Protein AF-A0A847N2A4-F1 (afdb_monomer)

Radius of gyration: 19.25 Å; Cα contacts (8 Å, |Δi|>4): 139; chains: 1; bounding box: 42×45×48 Å

Foldseek 3Di:
DPQPFFDQDPVRDTDFAEAEDEDWAPPLVVVLVVLLCCLVPPLRRYAYEYHQDDDDVVNPPVGDGDDPVSVVVVVVSCVVSVNPGYHYDDDDDCPPQQFDPVDQGRGPPVPDDRDPVVVVVVVVVVD

Structure (mmCIF, N/CA/C/O backbone):
data_AF-A0A847N2A4-F1
#
_entry.id   AF-A0A847N2A4-F1
#
loop_
_atom_site.group_PDB
_atom_site.id
_atom_site.type_symbol
_atom_site.label_atom_id
_atom_site.label_alt_id
_atom_site.label_comp_id
_atom_site.label_asym_id
_atom_site.label_entity_id
_atom_site.label_seq_id
_atom_site.pdbx_PDB_ins_code
_atom_site.Cartn_x
_atom_site.Cartn_y
_atom_site.Cartn_z
_atom_site.occupancy
_atom_site.B_iso_or_equiv
_atom_site.auth_seq_id
_atom_site.auth_comp_id
_atom_site.auth_asym_id
_atom_site.auth_atom_id
_atom_site.pdbx_PDB_model_num
ATOM 1 N N . THR A 1 1 ? -26.414 -6.907 13.375 1.00 44.16 1 THR A N 1
ATOM 2 C CA . THR A 1 1 ? -25.586 -7.410 12.257 1.00 44.16 1 THR A CA 1
ATOM 3 C C . THR A 1 1 ? -24.219 -7.737 12.813 1.00 44.16 1 THR A C 1
ATOM 5 O O . THR A 1 1 ? -23.624 -6.867 13.433 1.00 44.16 1 THR A O 1
ATOM 8 N N . ARG A 1 2 ? -23.765 -8.992 12.742 1.00 45.84 2 ARG A N 1
ATOM 9 C CA . ARG A 1 2 ? -22.476 -9.410 13.317 1.00 45.84 2 ARG A CA 1
ATOM 10 C C . ARG A 1 2 ? -21.368 -8.728 12.497 1.00 45.84 2 ARG A C 1
ATOM 12 O O . ARG A 1 2 ? -21.203 -9.101 11.341 1.00 45.84 2 ARG A O 1
ATOM 19 N N . LYS A 1 3 ? -20.688 -7.701 13.038 1.00 52.16 3 LYS A N 1
ATOM 20 C CA . LYS A 1 3 ? -19.450 -7.158 12.443 1.00 52.16 3 LYS A CA 1
ATOM 21 C C . LYS A 1 3 ? -18.520 -8.364 12.280 1.00 52.16 3 LYS A C 1
ATOM 23 O O . LYS A 1 3 ? -18.141 -8.973 13.278 1.00 52.16 3 LYS A O 1
ATOM 28 N N . LEU A 1 4 ? -18.250 -8.785 11.047 1.00 57.75 4 LEU A N 1
ATOM 29 C CA . LEU A 1 4 ? -17.168 -9.726 10.788 1.00 57.75 4 LEU A CA 1
ATOM 30 C C . LEU A 1 4 ? -15.892 -8.921 11.026 1.00 57.75 4 LEU A C 1
ATOM 32 O O . LEU A 1 4 ? -15.481 -8.165 10.154 1.00 57.75 4 LEU A O 1
ATOM 36 N N . SER A 1 5 ? -15.347 -8.986 12.240 1.00 74.50 5 SER A N 1
ATOM 37 C CA . SER A 1 5 ? -14.051 -8.386 12.534 1.00 74.50 5 SER A CA 1
ATOM 38 C C . SER A 1 5 ? -13.007 -9.136 11.720 1.00 74.50 5 SER A C 1
ATOM 40 O O . SER A 1 5 ? -12.852 -10.352 11.881 1.00 74.50 5 SER A O 1
ATOM 42 N N . THR A 1 6 ? -12.324 -8.434 10.818 1.00 88.38 6 THR A N 1
ATOM 43 C CA . THR A 1 6 ? -11.106 -8.983 10.226 1.00 88.38 6 THR A CA 1
ATOM 44 C C . THR A 1 6 ? -10.110 -9.215 11.351 1.00 88.38 6 THR A C 1
ATOM 46 O O . THR A 1 6 ? -9.960 -8.366 12.224 1.00 88.38 6 THR A O 1
ATOM 49 N N . GLN A 1 7 ? -9.490 -10.389 11.371 1.00 90.50 7 GLN A N 1
ATOM 50 C CA . GLN A 1 7 ? -8.593 -10.791 12.448 1.00 90.50 7 GLN A CA 1
ATOM 51 C C . GLN A 1 7 ? -7.479 -11.688 11.919 1.00 90.50 7 GLN A C 1
ATOM 53 O O . GLN A 1 7 ? -7.672 -12.434 10.952 1.00 90.50 7 GLN A O 1
ATOM 58 N N . ILE A 1 8 ? -6.339 -11.655 12.598 1.00 90.62 8 ILE A N 1
ATOM 59 C CA . ILE A 1 8 ? -5.232 -12.585 12.395 1.00 90.62 8 ILE A CA 1
ATOM 60 C C . ILE A 1 8 ? -5.311 -13.649 13.493 1.00 90.62 8 ILE A C 1
ATOM 62 O O . ILE A 1 8 ? -5.411 -13.328 14.676 1.00 90.62 8 ILE A O 1
ATOM 66 N N . ASP A 1 9 ? -5.344 -14.928 13.112 1.00 91.38 9 ASP A N 1
ATOM 67 C CA . ASP A 1 9 ? -5.345 -16.018 14.090 1.00 91.38 9 ASP A CA 1
ATOM 68 C C . ASP A 1 9 ? -3.951 -16.250 14.703 1.00 91.38 9 ASP A C 1
ATOM 70 O O . ASP A 1 9 ? -2.944 -15.730 14.230 1.00 91.38 9 ASP A O 1
ATOM 74 N N . ALA A 1 10 ? -3.871 -17.066 15.759 1.00 92.62 10 ALA A N 1
ATOM 75 C CA . ALA A 1 10 ? -2.611 -17.372 16.447 1.00 92.62 10 ALA A CA 1
ATOM 76 C C . ALA A 1 10 ? -1.541 -18.038 15.552 1.00 92.62 10 ALA A C 1
ATOM 78 O O . ALA A 1 10 ? -0.394 -18.172 15.967 1.00 92.62 10 ALA A O 1
ATOM 79 N N . LEU A 1 11 ? -1.908 -18.478 14.343 1.00 94.44 11 LEU A N 1
ATOM 80 C CA . LEU A 1 11 ? -1.001 -19.049 13.347 1.00 94.44 11 LEU A CA 1
ATOM 81 C C . LEU A 1 11 ? -0.613 -18.026 12.265 1.00 94.44 11 LEU A C 1
ATOM 83 O O . LEU A 1 11 ? -0.023 -18.412 11.257 1.00 94.44 11 LEU A O 1
ATOM 87 N N . GLY A 1 12 ? -0.960 -16.748 12.446 1.00 89.56 12 GLY A N 1
ATOM 88 C CA . GLY A 1 12 ? -0.643 -15.662 11.521 1.00 89.56 12 GLY A CA 1
ATOM 89 C C . GLY A 1 12 ? -1.560 -15.587 10.299 1.00 89.56 12 GLY A C 1
ATOM 90 O O . GLY A 1 12 ? -1.217 -14.931 9.319 1.00 89.56 12 GLY A O 1
ATOM 91 N N . ARG A 1 13 ? -2.716 -16.263 10.299 1.00 93.00 13 ARG A N 1
ATOM 92 C CA . ARG A 1 13 ? -3.601 -16.298 9.125 1.00 93.00 13 ARG A CA 1
ATOM 93 C C . ARG A 1 13 ? -4.668 -15.226 9.236 1.00 93.00 13 ARG A C 1
ATOM 95 O O . ARG A 1 13 ? -5.449 -15.213 10.187 1.00 93.00 13 ARG A O 1
ATOM 102 N N . LEU A 1 14 ? -4.753 -14.384 8.214 1.00 91.38 14 LEU A N 1
ATOM 103 C CA . LEU A 1 14 ? -5.806 -13.385 8.107 1.00 91.38 14 LEU A CA 1
ATOM 104 C C . LEU A 1 14 ? -7.138 -14.044 7.717 1.00 91.38 14 LEU A C 1
ATOM 106 O O . LEU A 1 14 ? -7.223 -14.791 6.740 1.00 91.38 14 LEU A O 1
ATOM 110 N N . ARG A 1 15 ? -8.196 -13.743 8.473 1.00 92.75 15 ARG A N 1
ATOM 111 C CA . ARG A 1 15 ? -9.588 -14.089 8.158 1.00 92.75 15 ARG A CA 1
ATOM 112 C C . ARG A 1 15 ? -10.417 -12.812 8.116 1.00 92.75 15 ARG A C 1
ATOM 114 O O . ARG A 1 15 ? -10.560 -12.149 9.137 1.00 92.75 15 ARG A O 1
ATOM 121 N N . GLY A 1 16 ? -10.984 -12.498 6.955 1.00 92.50 16 GLY A N 1
ATOM 122 C CA . GLY A 1 16 ? -11.782 -11.290 6.745 1.00 92.50 16 GLY A CA 1
ATOM 123 C C . GLY A 1 16 ? -11.372 -10.567 5.468 1.00 92.50 16 GLY A C 1
ATOM 124 O O . GLY A 1 16 ? -11.192 -11.205 4.432 1.00 92.50 16 GLY A O 1
ATOM 125 N N . MET A 1 17 ? -11.245 -9.245 5.551 1.00 94.19 17 MET A N 1
ATOM 126 C CA . MET A 1 17 ? -10.959 -8.356 4.432 1.00 94.19 17 MET A CA 1
ATOM 127 C C . MET A 1 17 ? -9.573 -7.721 4.565 1.00 94.19 17 MET A C 1
ATOM 129 O O . MET A 1 17 ? -9.264 -7.082 5.567 1.00 94.19 17 MET A O 1
ATOM 133 N N . LEU A 1 18 ? -8.770 -7.848 3.510 1.00 95.81 18 LEU A N 1
ATOM 134 C CA . LEU A 1 18 ? -7.518 -7.120 3.337 1.00 95.81 18 LEU A CA 1
ATOM 135 C C . LEU A 1 18 ? -7.670 -6.164 2.153 1.00 95.81 18 LEU A C 1
ATOM 137 O O . LEU A 1 18 ? -7.872 -6.613 1.023 1.00 95.81 18 LEU A O 1
ATOM 141 N N . VAL A 1 19 ? -7.561 -4.861 2.400 1.00 97.31 19 VAL A N 1
ATOM 142 C CA . VAL A 1 19 ? -7.530 -3.845 1.343 1.00 97.31 19 VAL A CA 1
ATOM 143 C C . VAL A 1 19 ? -6.081 -3.613 0.957 1.00 97.31 19 VAL A C 1
ATOM 145 O O . VAL A 1 19 ? -5.288 -3.142 1.764 1.00 97.31 19 VAL A O 1
ATOM 148 N N . ARG A 1 20 ? -5.727 -3.956 -0.280 1.00 97.88 20 ARG A N 1
ATOM 149 C CA . ARG A 1 20 ? -4.384 -3.732 -0.820 1.00 97.88 20 ARG A CA 1
ATOM 150 C C . ARG A 1 20 ? -4.391 -2.458 -1.652 1.00 97.88 20 ARG A C 1
ATOM 152 O O . ARG A 1 20 ? -5.095 -2.404 -2.658 1.00 97.88 20 ARG A O 1
ATOM 159 N N . HIS A 1 21 ? -3.607 -1.467 -1.247 1.00 97.88 21 HIS A N 1
ATOM 160 C CA . HIS A 1 21 ? -3.464 -0.201 -1.960 1.00 97.88 21 HIS A CA 1
ATOM 161 C C . HIS A 1 21 ? -2.043 -0.083 -2.500 1.00 97.88 21 HIS A C 1
ATOM 163 O O . HIS A 1 21 ? -1.093 -0.041 -1.722 1.00 97.88 21 HIS A O 1
ATOM 169 N N . LEU A 1 22 ? -1.901 -0.073 -3.826 1.00 97.12 22 LEU A N 1
ATOM 170 C CA . LEU A 1 22 ? -0.626 0.204 -4.483 1.00 97.12 22 LEU A CA 1
ATOM 171 C C . LEU A 1 22 ? -0.510 1.705 -4.704 1.00 97.12 22 LEU A C 1
ATOM 173 O O . LEU A 1 22 ? -1.344 2.286 -5.400 1.00 97.12 22 LEU A O 1
ATOM 177 N N . VAL A 1 23 ? 0.535 2.314 -4.155 1.00 96.88 23 VAL A N 1
ATOM 178 C CA . VAL A 1 23 ? 0.865 3.704 -4.451 1.00 96.88 23 VAL A CA 1
ATOM 179 C C . VAL A 1 23 ? 1.350 3.772 -5.889 1.00 96.88 23 VAL A C 1
ATOM 181 O O . VAL A 1 23 ? 2.397 3.230 -6.239 1.00 96.88 23 VAL A O 1
ATOM 184 N N . PHE A 1 24 ? 0.552 4.405 -6.743 1.00 95.50 24 PHE A N 1
ATOM 185 C CA . PHE A 1 24 ? 0.928 4.603 -8.131 1.00 95.50 24 PHE A CA 1
ATOM 186 C C . PHE A 1 24 ? 1.810 5.860 -8.249 1.00 95.50 24 PHE A C 1
ATOM 188 O O . PHE A 1 24 ? 1.454 6.902 -7.678 1.00 95.50 24 PHE A O 1
ATOM 195 N N . PRO A 1 25 ? 2.945 5.800 -8.969 1.00 92.81 25 PRO A N 1
ATOM 196 C CA . PRO A 1 25 ? 3.863 6.927 -9.099 1.00 92.81 25 PRO A CA 1
ATOM 197 C C . PRO A 1 25 ? 3.179 8.229 -9.499 1.00 92.81 25 PRO A C 1
ATOM 199 O O . PRO A 1 25 ? 2.256 8.226 -10.312 1.00 92.81 25 PRO A O 1
ATOM 202 N N . GLN A 1 26 ? 3.653 9.347 -8.940 1.00 93.56 26 GLN A N 1
ATOM 203 C CA . GLN A 1 26 ? 3.169 10.701 -9.251 1.00 93.56 26 GLN A CA 1
ATOM 204 C C . GLN A 1 26 ? 1.688 10.954 -8.893 1.00 93.56 26 GLN A C 1
ATOM 206 O O . GLN A 1 26 ? 1.118 11.964 -9.304 1.00 93.56 26 GLN A O 1
ATOM 211 N N . THR A 1 27 ? 1.050 10.066 -8.119 1.00 95.94 27 THR A N 1
ATOM 212 C CA . THR A 1 27 ? -0.368 10.182 -7.716 1.00 95.94 27 THR A CA 1
ATOM 213 C C . THR A 1 27 ? -0.564 10.125 -6.199 1.00 95.94 27 THR A C 1
ATOM 215 O O . THR A 1 27 ? -1.561 9.605 -5.693 1.00 95.94 27 THR A O 1
ATOM 218 N N . LEU A 1 28 ? 0.390 10.683 -5.449 1.00 96.56 28 LEU A N 1
ATOM 219 C CA . LEU A 1 28 ? 0.391 10.634 -3.988 1.00 96.56 28 LEU A CA 1
ATOM 220 C C . LEU A 1 28 ? -0.898 11.203 -3.378 1.00 96.56 28 LEU A C 1
ATOM 222 O O . LEU A 1 28 ? -1.478 10.583 -2.494 1.00 96.56 28 LEU A O 1
ATOM 226 N N . GLU A 1 29 ? -1.408 12.323 -3.892 1.00 97.94 29 GLU A N 1
ATOM 227 C CA . GLU A 1 29 ? -2.647 12.932 -3.385 1.00 97.94 29 GLU A CA 1
ATOM 228 C C . GLU A 1 29 ? -3.859 11.996 -3.507 1.00 97.94 29 GLU A C 1
ATOM 230 O O . GLU A 1 29 ? -4.625 11.849 -2.556 1.00 97.94 29 GLU A O 1
ATOM 235 N N . ALA A 1 30 ? -3.979 11.260 -4.617 1.00 98.06 30 ALA A N 1
ATOM 236 C CA . ALA A 1 30 ? -5.033 10.257 -4.773 1.00 98.06 30 ALA A CA 1
ATOM 237 C C . ALA A 1 30 ? -4.887 9.118 -3.747 1.00 98.06 30 ALA A C 1
ATOM 239 O O . ALA A 1 30 ? -5.877 8.617 -3.216 1.00 98.06 30 ALA A O 1
ATOM 240 N N . THR A 1 31 ? -3.650 8.735 -3.414 1.00 98.38 31 THR A N 1
ATOM 241 C CA . THR A 1 31 ? -3.391 7.785 -2.322 1.00 98.38 31 THR A CA 1
ATOM 242 C C . THR A 1 31 ? -3.861 8.338 -0.976 1.00 98.38 31 THR A C 1
ATOM 244 O O . THR A 1 31 ? -4.543 7.625 -0.241 1.00 98.38 31 THR A O 1
ATOM 247 N N . LYS A 1 32 ? -3.576 9.606 -0.658 1.00 98.50 32 LYS A N 1
ATOM 248 C CA . LYS A 1 32 ? -4.011 10.234 0.602 1.00 98.50 32 LYS A CA 1
ATOM 249 C C . LYS A 1 32 ? -5.535 10.274 0.737 1.00 98.50 32 LYS A C 1
ATOM 251 O O . LYS A 1 32 ? -6.069 10.017 1.819 1.00 98.50 32 LYS A O 1
ATOM 256 N N . GLU A 1 33 ? -6.246 10.536 -0.360 1.00 98.56 33 GLU A N 1
ATOM 257 C CA . GLU A 1 33 ? -7.712 10.479 -0.398 1.00 98.56 33 GLU A CA 1
ATOM 258 C C . GLU A 1 33 ? -8.237 9.069 -0.090 1.00 98.56 33 GLU A C 1
ATOM 260 O O . GLU A 1 33 ? -9.148 8.908 0.727 1.00 98.56 33 GLU A O 1
ATOM 265 N N . VAL A 1 34 ? -7.631 8.036 -0.686 1.00 98.44 34 VAL A N 1
ATOM 266 C CA . VAL A 1 34 ? -7.992 6.634 -0.426 1.00 98.44 34 VAL A CA 1
ATOM 267 C C . VAL A 1 34 ? -7.730 6.249 1.028 1.00 98.44 34 VAL A C 1
ATOM 269 O O . VAL A 1 34 ? -8.594 5.632 1.652 1.00 98.44 34 VAL A O 1
ATOM 272 N N . LEU A 1 35 ? -6.584 6.635 1.595 1.00 98.56 35 LEU A N 1
ATOM 273 C CA . LEU A 1 35 ? -6.254 6.357 2.996 1.00 98.56 35 LEU A CA 1
ATOM 274 C C . LEU A 1 35 ? -7.225 7.057 3.951 1.00 98.56 35 LEU A C 1
ATOM 276 O O . LEU A 1 35 ? -7.727 6.440 4.889 1.00 98.56 35 LEU A O 1
ATOM 280 N N . THR A 1 36 ? -7.592 8.303 3.652 1.00 98.56 36 THR A N 1
ATOM 281 C CA . THR A 1 36 ? -8.601 9.048 4.414 1.00 98.56 36 THR A CA 1
ATOM 282 C C . THR A 1 36 ? -9.972 8.369 4.342 1.00 98.56 36 THR A C 1
ATOM 284 O O . THR A 1 36 ? -10.674 8.244 5.349 1.00 98.56 36 THR A O 1
ATOM 287 N N . TYR A 1 37 ? -10.377 7.891 3.162 1.00 98.50 37 TYR A N 1
ATOM 288 C CA . TYR A 1 37 ? -11.611 7.120 3.002 1.00 98.50 37 TYR A CA 1
ATOM 289 C C . TYR A 1 37 ? -11.569 5.805 3.792 1.00 98.50 37 TYR A C 1
ATOM 291 O O . TYR A 1 37 ? -12.543 5.467 4.475 1.00 98.50 37 TYR A O 1
ATOM 299 N N . PHE A 1 38 ? -10.447 5.085 3.720 1.00 98.31 38 PHE A N 1
ATOM 300 C CA . PHE A 1 38 ? -10.230 3.840 4.445 1.00 98.31 38 PHE A CA 1
ATOM 301 C C . PHE A 1 38 ? -10.354 4.061 5.955 1.00 98.31 38 PHE A C 1
ATOM 303 O O . PHE A 1 38 ? -11.145 3.373 6.602 1.00 98.31 38 PHE A O 1
ATOM 310 N N . ALA A 1 39 ? -9.668 5.071 6.495 1.00 98.06 39 ALA A N 1
ATOM 311 C CA . ALA A 1 39 ? -9.731 5.432 7.908 1.00 98.06 39 ALA A CA 1
ATOM 312 C C . ALA A 1 39 ? -11.163 5.721 8.373 1.00 98.06 39 ALA A C 1
ATOM 314 O O . ALA A 1 39 ? -11.586 5.292 9.442 1.00 98.06 39 ALA A O 1
ATOM 315 N N . ARG A 1 40 ? -11.947 6.419 7.547 1.00 97.88 40 ARG A N 1
ATOM 316 C CA . ARG A 1 40 ? -13.324 6.801 7.890 1.00 97.88 40 ARG A CA 1
ATOM 317 C C . ARG A 1 40 ? -14.331 5.659 7.774 1.00 97.88 40 ARG A C 1
ATOM 319 O O . ARG A 1 40 ? -15.351 5.697 8.457 1.00 97.88 40 ARG A O 1
ATOM 326 N N . SER A 1 41 ? -14.093 4.692 6.889 1.00 96.00 41 SER A N 1
ATOM 327 C CA . SER A 1 41 ? -15.144 3.758 6.449 1.00 96.00 41 SER A CA 1
ATOM 328 C C . SER A 1 41 ? -14.827 2.288 6.724 1.00 96.00 41 SER A C 1
ATOM 330 O O . SER A 1 41 ? -15.742 1.486 6.926 1.00 96.00 41 SER A O 1
ATOM 332 N N . LEU A 1 42 ? -13.545 1.917 6.705 1.00 95.19 42 LEU A N 1
ATOM 333 C CA . LEU A 1 42 ? -13.099 0.525 6.634 1.00 95.19 42 LEU A CA 1
ATOM 334 C C . LEU A 1 42 ? -12.128 0.115 7.745 1.00 95.19 42 LEU A C 1
ATOM 336 O O . LEU A 1 42 ? -12.033 -1.087 7.979 1.00 95.19 42 LEU A O 1
ATOM 340 N N . LYS A 1 43 ? -11.465 1.047 8.450 1.00 93.81 43 LYS A N 1
ATOM 341 C CA . LYS A 1 43 ? -10.412 0.698 9.428 1.00 93.81 43 LYS A CA 1
ATOM 342 C C . LYS A 1 43 ? -10.862 -0.269 10.531 1.00 93.81 43 LYS A C 1
ATOM 344 O O . LYS A 1 43 ? -10.127 -1.176 10.884 1.00 93.81 43 LYS A O 1
ATOM 349 N N . ASP A 1 44 ? -12.118 -0.180 10.974 1.00 92.19 44 ASP A N 1
ATOM 350 C CA . ASP A 1 44 ? -12.684 -1.093 11.987 1.00 92.19 44 ASP A CA 1
ATOM 351 C C . ASP A 1 44 ? -13.139 -2.458 11.430 1.00 92.19 44 ASP A C 1
ATOM 353 O O . ASP A 1 44 ? -13.741 -3.268 12.145 1.00 92.19 44 ASP A O 1
ATOM 357 N N . GLN A 1 45 ? -13.010 -2.674 10.121 1.00 92.94 45 GLN A N 1
ATOM 358 C CA . GLN A 1 45 ? -13.599 -3.810 9.406 1.00 92.94 45 GLN A CA 1
ATOM 359 C C . GLN A 1 45 ? -12.585 -4.561 8.545 1.00 92.94 45 GLN A C 1
ATOM 361 O O . GLN A 1 45 ? -12.811 -5.733 8.245 1.00 92.94 45 GLN A O 1
ATOM 366 N N . ALA A 1 46 ? -11.488 -3.923 8.149 1.00 94.62 46 ALA A N 1
ATOM 367 C CA . ALA A 1 46 ? -10.496 -4.467 7.240 1.00 94.62 46 ALA A CA 1
ATOM 368 C C . ALA A 1 46 ? -9.086 -4.085 7.684 1.00 94.62 46 ALA A C 1
ATOM 370 O O . ALA A 1 46 ? -8.885 -3.040 8.290 1.00 94.62 46 ALA A O 1
ATOM 371 N N . TYR A 1 47 ? -8.118 -4.918 7.315 1.00 96.69 47 TYR A N 1
ATOM 372 C CA . TYR A 1 47 ? -6.703 -4.573 7.416 1.00 96.69 47 TYR A CA 1
ATOM 373 C C . TYR A 1 47 ? -6.287 -3.815 6.157 1.00 96.69 47 TYR A C 1
ATOM 375 O O . TYR A 1 47 ? -6.779 -4.114 5.060 1.00 96.69 47 TYR A O 1
ATOM 383 N N . LEU A 1 48 ? -5.358 -2.874 6.299 1.00 97.81 48 LEU A N 1
ATOM 384 C CA . LEU A 1 48 ? -4.718 -2.214 5.164 1.00 97.81 48 LEU A CA 1
ATOM 385 C C . LEU A 1 48 ? -3.425 -2.947 4.783 1.00 97.81 48 LEU A C 1
ATOM 387 O O . LEU A 1 48 ? -2.670 -3.389 5.636 1.00 97.81 48 LEU A O 1
ATOM 391 N N . SER A 1 49 ? -3.132 -3.063 3.495 1.00 97.88 49 SER A N 1
ATOM 392 C CA . SER A 1 49 ? -1.800 -3.399 2.992 1.00 97.88 49 SER A CA 1
ATOM 393 C C . SER A 1 49 ? -1.372 -2.301 2.029 1.00 97.88 49 SER A C 1
ATOM 395 O O . SER A 1 49 ? -1.843 -2.258 0.890 1.00 97.88 49 SER A O 1
ATOM 397 N N . LEU A 1 50 ? -0.516 -1.400 2.508 1.00 98.12 50 LEU A N 1
ATOM 398 C CA . LEU A 1 50 ? 0.060 -0.324 1.713 1.00 98.12 50 LEU A CA 1
ATOM 399 C C . LEU A 1 50 ? 1.306 -0.848 0.998 1.00 98.12 50 LEU A C 1
ATOM 401 O O . LEU A 1 50 ? 2.275 -1.270 1.628 1.00 98.12 50 LEU A O 1
ATOM 405 N N . MET A 1 51 ? 1.258 -0.846 -0.328 1.00 96.50 51 MET A N 1
ATOM 406 C CA . MET A 1 51 ? 2.349 -1.284 -1.191 1.00 96.50 51 MET A CA 1
ATOM 407 C C . MET A 1 51 ? 2.936 -0.062 -1.881 1.00 96.50 51 MET A C 1
ATOM 409 O O . MET A 1 51 ? 2.200 0.713 -2.489 1.00 96.50 51 MET A O 1
ATOM 413 N N . VAL A 1 52 ? 4.250 0.093 -1.804 1.00 94.62 52 VAL A N 1
ATOM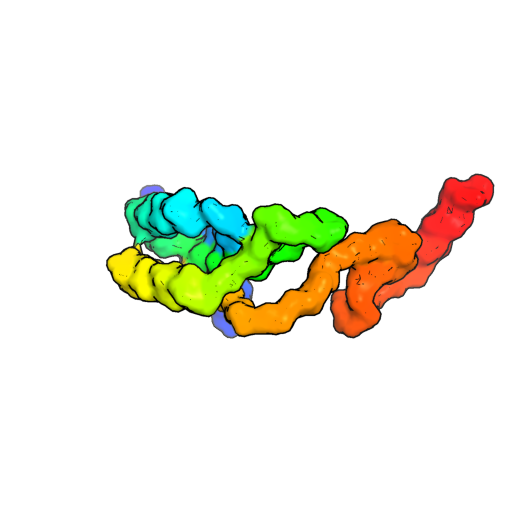 414 C CA . VAL A 1 52 ? 4.958 1.287 -2.294 1.00 94.62 52 VAL A CA 1
ATOM 415 C C . VAL A 1 52 ? 5.896 0.993 -3.462 1.00 94.62 52 VAL A C 1
ATOM 417 O O . VAL A 1 52 ? 6.442 1.906 -4.073 1.00 94.62 52 VAL A O 1
ATOM 420 N N . GLN A 1 53 ? 6.053 -0.284 -3.811 1.00 90.62 53 GLN A N 1
ATOM 421 C CA . GLN A 1 53 ? 6.893 -0.719 -4.920 1.00 90.62 53 GLN A CA 1
ATOM 422 C C . GLN A 1 53 ? 6.026 -0.965 -6.158 1.00 90.62 53 GLN A C 1
ATOM 424 O O . GLN A 1 53 ? 5.407 -2.021 -6.314 1.00 90.62 53 GLN A O 1
ATOM 429 N N . PHE A 1 54 ? 5.965 0.032 -7.038 1.00 91.38 54 PHE A N 1
ATOM 430 C CA . PHE A 1 54 ? 5.422 -0.115 -8.384 1.00 91.38 54 PHE A CA 1
ATOM 431 C C . PHE A 1 54 ? 6.562 -0.425 -9.358 1.00 91.38 54 PHE A C 1
ATOM 433 O O . PHE A 1 54 ? 7.482 0.375 -9.496 1.00 91.38 54 PHE A O 1
ATOM 440 N N . GLU A 1 55 ? 6.476 -1.559 -10.055 1.00 88.06 55 GLU A N 1
ATOM 441 C CA . GLU A 1 55 ? 7.424 -1.940 -11.106 1.00 88.06 55 GLU A CA 1
ATOM 442 C C . GLU A 1 55 ? 6.839 -1.560 -12.484 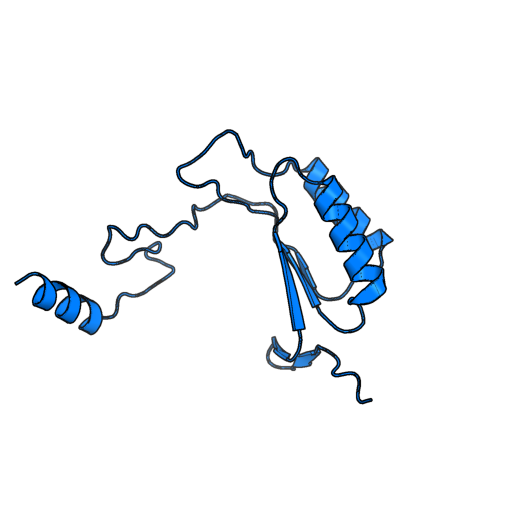1.00 88.06 55 GLU A C 1
ATOM 444 O O . GLU A 1 55 ? 5.851 -2.168 -12.923 1.00 88.06 55 GLU A O 1
ATOM 449 N N . PRO A 1 56 ? 7.409 -0.569 -13.194 1.00 88.56 56 PRO A N 1
ATOM 450 C CA . PRO A 1 56 ? 6.899 -0.146 -14.491 1.00 88.56 56 PRO A CA 1
ATOM 451 C C . PRO A 1 56 ? 7.060 -1.247 -15.549 1.00 88.56 56 PRO A C 1
ATOM 453 O O . PRO A 1 56 ? 8.166 -1.764 -15.749 1.00 88.56 56 PRO A O 1
ATOM 456 N N . PRO A 1 57 ? 6.006 -1.579 -16.320 1.00 84.31 57 PRO A N 1
ATOM 457 C CA . PRO A 1 57 ? 6.131 -2.532 -17.413 1.00 84.31 57 PRO A CA 1
ATOM 458 C C . PRO A 1 57 ? 7.215 -2.098 -18.405 1.00 84.31 57 PRO A C 1
ATOM 460 O O . PRO A 1 57 ? 7.197 -0.971 -18.898 1.00 84.31 57 PRO A O 1
ATOM 463 N N . LYS A 1 58 ? 8.137 -3.012 -18.733 1.00 82.00 58 LYS A N 1
ATOM 464 C CA . LYS A 1 58 ? 9.264 -2.770 -19.657 1.00 82.00 58 LYS A CA 1
ATOM 465 C C . LYS A 1 58 ? 10.220 -1.644 -19.219 1.00 82.00 58 LYS A C 1
ATOM 467 O O . LYS A 1 58 ? 10.916 -1.098 -20.071 1.00 82.00 58 LYS A O 1
ATOM 472 N N . GLY A 1 59 ? 10.258 -1.299 -17.929 1.00 81.12 59 GLY A N 1
ATOM 473 C CA . GLY A 1 59 ? 11.159 -0.265 -17.411 1.00 81.12 59 GLY A CA 1
ATOM 474 C C . GLY A 1 59 ? 10.796 1.146 -17.878 1.00 81.12 59 GLY A C 1
ATOM 475 O O . GLY A 1 59 ? 11.674 1.955 -18.168 1.00 81.12 59 GLY A O 1
ATOM 476 N N . ASP A 1 60 ? 9.501 1.434 -18.010 1.00 86.06 60 ASP A N 1
ATOM 477 C CA . ASP A 1 60 ? 9.009 2.749 -18.412 1.00 86.06 60 ASP A CA 1
ATOM 478 C C . ASP A 1 60 ? 9.383 3.846 -17.400 1.00 86.06 60 ASP A C 1
ATOM 480 O O . ASP A 1 60 ? 8.759 3.996 -16.350 1.00 86.06 60 ASP A O 1
ATOM 484 N N . ALA A 1 61 ? 10.385 4.652 -17.756 1.00 86.56 61 ALA A N 1
ATOM 485 C CA . ALA A 1 61 ? 10.936 5.712 -16.912 1.00 86.56 61 ALA A CA 1
ATOM 486 C C . ALA A 1 61 ? 9.955 6.860 -16.602 1.00 86.56 61 ALA A C 1
ATOM 488 O O . ALA A 1 61 ? 10.266 7.723 -15.784 1.00 86.56 61 ALA A O 1
ATOM 489 N N . ARG A 1 62 ? 8.774 6.897 -17.237 1.00 92.12 62 ARG A N 1
ATOM 490 C CA . ARG A 1 62 ? 7.724 7.877 -16.912 1.00 92.12 62 ARG A CA 1
ATOM 491 C C . ARG A 1 62 ? 7.132 7.665 -15.521 1.00 92.12 62 ARG A C 1
ATOM 493 O O . ARG A 1 62 ? 6.551 8.598 -14.981 1.00 92.12 62 ARG A O 1
ATOM 500 N N . PHE A 1 63 ? 7.291 6.469 -14.961 1.00 91.25 63 PHE A N 1
ATOM 501 C CA . PHE A 1 63 ? 6.763 6.086 -13.657 1.00 91.25 63 PHE A CA 1
ATOM 502 C C . PHE A 1 63 ? 7.926 5.808 -12.696 1.00 91.25 63 PHE A C 1
ATOM 504 O O . PHE A 1 63 ? 8.292 4.648 -12.504 1.00 91.25 63 PHE A O 1
ATOM 511 N N . PRO A 1 64 ? 8.564 6.854 -12.138 1.00 90.69 64 PRO A N 1
ATOM 512 C CA . PRO A 1 64 ? 9.650 6.666 -11.183 1.00 90.69 64 PRO A CA 1
ATOM 513 C C . PRO A 1 64 ? 9.143 5.976 -9.904 1.00 90.69 64 PRO A C 1
ATOM 515 O O . PRO A 1 64 ? 7.955 6.077 -9.591 1.00 90.69 64 PRO A O 1
ATOM 518 N N . PRO A 1 65 ? 10.014 5.293 -9.144 1.00 90.62 65 PRO A N 1
ATOM 519 C CA . PRO A 1 65 ? 9.654 4.837 -7.805 1.00 90.62 65 PRO A CA 1
ATOM 520 C C . PRO A 1 65 ? 9.289 6.034 -6.919 1.00 90.62 65 PRO A C 1
ATOM 522 O O . PRO A 1 65 ? 9.727 7.158 -7.183 1.00 90.62 65 PRO A O 1
ATOM 525 N N . ILE A 1 66 ? 8.503 5.787 -5.869 1.00 93.75 66 ILE A N 1
ATOM 526 C CA . ILE A 1 66 ? 8.227 6.830 -4.878 1.00 93.75 66 ILE A CA 1
ATOM 527 C C . ILE A 1 66 ? 9.525 7.250 -4.184 1.00 93.75 66 ILE A C 1
ATOM 529 O O . ILE A 1 66 ? 10.443 6.436 -4.031 1.00 93.75 66 ILE A O 1
ATOM 533 N N . THR A 1 67 ? 9.609 8.511 -3.772 1.00 94.62 67 THR A N 1
ATOM 534 C CA . THR A 1 67 ? 10.779 8.990 -3.028 1.00 94.62 67 THR A CA 1
ATOM 535 C C . THR A 1 67 ? 10.703 8.598 -1.553 1.00 94.62 67 THR A C 1
ATOM 537 O O . THR A 1 67 ? 9.644 8.226 -1.042 1.00 94.62 67 THR A O 1
ATOM 540 N N . GLU A 1 68 ? 11.833 8.687 -0.851 1.00 95.06 68 GLU A N 1
ATOM 541 C CA . GLU A 1 68 ? 11.882 8.477 0.599 1.00 95.06 68 GLU A CA 1
ATOM 542 C C . GLU A 1 68 ? 11.006 9.504 1.330 1.00 95.06 68 GLU A C 1
ATOM 544 O O . GLU A 1 68 ? 10.264 9.156 2.240 1.00 95.06 68 GLU A O 1
ATOM 549 N N . GLU A 1 69 ? 10.974 10.753 0.862 1.00 96.50 69 GLU A N 1
ATOM 550 C CA . GLU A 1 69 ? 10.112 11.791 1.429 1.00 96.50 69 GLU A CA 1
ATOM 551 C C . GLU A 1 69 ? 8.620 11.492 1.225 1.00 96.50 69 GLU A C 1
ATOM 553 O O . GLU A 1 69 ? 7.811 11.731 2.122 1.00 96.50 69 GLU A O 1
ATOM 558 N N . GLU A 1 70 ? 8.235 10.967 0.057 1.00 96.69 70 GLU A N 1
ATOM 559 C CA . GLU A 1 70 ? 6.856 10.534 -0.194 1.00 96.69 70 GLU A CA 1
ATOM 560 C C . GLU A 1 70 ? 6.478 9.336 0.684 1.00 96.69 70 GLU A C 1
ATOM 562 O O . GLU A 1 70 ? 5.357 9.278 1.190 1.00 96.69 70 GLU A O 1
ATOM 567 N N . TYR A 1 71 ? 7.409 8.400 0.887 1.00 97.06 71 TYR A N 1
ATOM 568 C CA . TYR A 1 71 ? 7.235 7.254 1.774 1.00 97.06 71 TYR A CA 1
ATOM 569 C C . TYR A 1 71 ? 7.019 7.691 3.229 1.00 97.06 71 TYR A C 1
ATOM 571 O O . TYR A 1 71 ? 6.018 7.313 3.838 1.00 97.06 71 TYR A O 1
ATOM 579 N N . GLU A 1 72 ? 7.884 8.555 3.759 1.00 97.56 72 GLU A N 1
ATOM 580 C CA . GLU A 1 72 ? 7.757 9.102 5.115 1.00 97.56 72 GLU A CA 1
ATOM 581 C C . GLU A 1 72 ? 6.450 9.887 5.293 1.00 97.56 72 GLU A C 1
ATOM 583 O O . GLU A 1 72 ? 5.750 9.737 6.296 1.00 97.56 72 GLU A O 1
ATOM 588 N N . ALA A 1 73 ? 6.044 10.668 4.286 1.00 97.88 73 ALA A N 1
ATOM 589 C CA . ALA A 1 73 ? 4.764 11.371 4.312 1.00 97.88 73 ALA A CA 1
ATOM 590 C C . ALA A 1 73 ? 3.558 10.416 4.382 1.00 97.88 73 ALA A C 1
ATOM 592 O O . ALA A 1 73 ? 2.535 10.760 4.978 1.00 97.88 73 ALA A O 1
ATOM 593 N N . LEU A 1 74 ? 3.651 9.225 3.782 1.00 97.94 74 LEU A N 1
ATOM 594 C CA . LEU A 1 74 ? 2.614 8.200 3.900 1.00 97.94 74 LEU A CA 1
ATOM 595 C C . LEU A 1 74 ? 2.592 7.579 5.294 1.00 97.94 74 LEU A C 1
ATOM 597 O O . LEU A 1 74 ? 1.503 7.386 5.823 1.00 97.94 74 LEU A O 1
ATOM 601 N N . LEU A 1 75 ? 3.753 7.296 5.892 1.00 97.81 75 LEU A N 1
ATOM 602 C CA . LEU A 1 75 ? 3.829 6.756 7.253 1.00 97.81 75 LEU A CA 1
ATOM 603 C C . LEU A 1 75 ? 3.203 7.710 8.273 1.00 97.81 75 LEU A C 1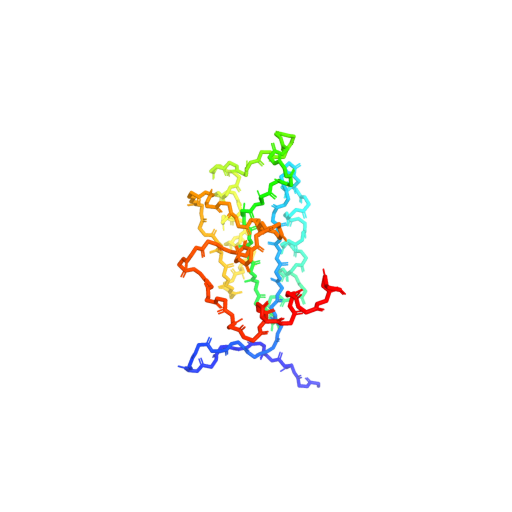
ATOM 605 O O . LEU A 1 75 ? 2.340 7.290 9.043 1.00 97.81 75 LEU A O 1
ATOM 609 N N . LEU A 1 76 ? 3.560 8.995 8.208 1.00 98.38 76 LEU A N 1
ATOM 610 C CA . LEU A 1 76 ? 2.965 10.032 9.056 1.00 98.38 76 LEU A CA 1
ATOM 611 C C . LEU A 1 76 ? 1.449 10.120 8.860 1.00 98.38 76 LEU A C 1
ATOM 613 O O . LEU A 1 76 ? 0.701 10.217 9.826 1.00 98.38 76 LEU A O 1
ATOM 617 N N . LEU A 1 77 ? 0.969 10.014 7.617 1.00 98.56 77 LEU A N 1
ATOM 618 C CA . LEU A 1 77 ? -0.467 10.028 7.351 1.00 98.56 77 LEU A CA 1
ATOM 619 C C . LEU A 1 77 ? -1.192 8.804 7.935 1.00 98.56 77 LEU A C 1
ATOM 621 O O . LEU A 1 77 ? -2.334 8.929 8.373 1.00 98.56 77 LEU A O 1
ATOM 625 N N . LEU A 1 78 ? -0.576 7.617 7.919 1.00 98.38 78 LEU A N 1
ATOM 626 C CA . LEU A 1 78 ? -1.161 6.434 8.558 1.00 98.38 78 LEU A CA 1
ATOM 627 C C . LEU A 1 78 ? -1.297 6.634 10.073 1.00 98.38 78 LEU A C 1
ATOM 629 O O . LEU A 1 78 ? -2.333 6.268 10.629 1.00 98.38 78 LEU A O 1
ATOM 633 N N . GLU A 1 79 ? -0.292 7.245 10.708 1.00 98.06 79 GLU A N 1
ATOM 634 C CA . GLU A 1 79 ? -0.314 7.610 12.129 1.00 98.06 79 GLU A CA 1
ATOM 635 C C . GLU A 1 79 ? -1.411 8.646 12.423 1.00 98.06 79 GLU A C 1
ATOM 637 O O . GLU A 1 79 ? -2.277 8.396 13.260 1.00 98.06 79 GLU A O 1
ATOM 642 N N . ASP A 1 80 ? -1.46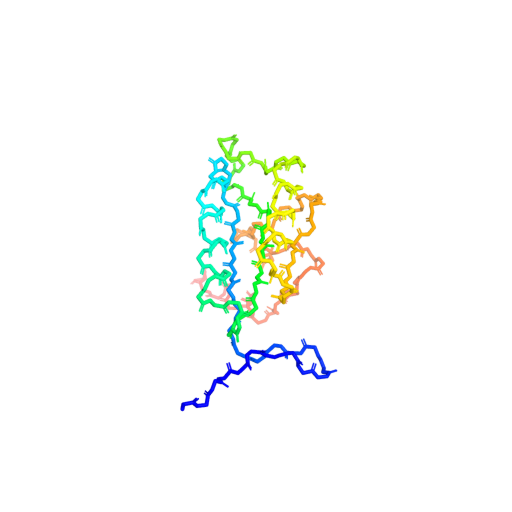0 9.745 11.665 1.00 98.44 80 ASP A N 1
ATOM 643 C CA . ASP A 1 80 ? -2.456 10.818 11.819 1.00 98.44 80 ASP A CA 1
ATOM 644 C C . ASP A 1 80 ? -3.906 10.326 11.651 1.00 98.44 80 ASP A C 1
ATOM 646 O O . ASP A 1 80 ? -4.841 10.865 12.250 1.00 98.44 80 ASP A O 1
ATOM 650 N N . LEU A 1 81 ? -4.116 9.310 10.810 1.00 98.31 81 LEU A N 1
ATOM 651 C CA . LEU A 1 81 ? -5.425 8.697 10.568 1.00 98.31 81 LEU A CA 1
ATOM 652 C C . LEU A 1 81 ? -5.760 7.553 11.544 1.00 98.31 81 LEU A C 1
ATOM 654 O O . LEU A 1 81 ? -6.864 6.988 11.469 1.00 98.31 81 LEU A O 1
ATOM 658 N N . GLU A 1 82 ? -4.831 7.215 12.444 1.00 97.88 82 GLU A N 1
ATOM 659 C CA . GLU A 1 82 ? -4.899 6.085 13.375 1.00 97.88 82 GLU A CA 1
ATOM 660 C C . GLU A 1 82 ? -5.206 4.767 12.634 1.00 97.88 82 GLU A C 1
ATOM 662 O O . GLU A 1 82 ? -6.150 4.036 12.963 1.00 97.88 82 GLU A O 1
ATOM 667 N N . ILE A 1 83 ? -4.466 4.501 11.553 1.00 97.44 83 ILE A N 1
ATOM 668 C CA . ILE A 1 83 ? -4.518 3.233 10.817 1.00 97.44 83 ILE A CA 1
ATOM 669 C C . ILE A 1 83 ? -3.437 2.310 11.390 1.00 97.44 83 ILE A C 1
ATOM 671 O O . ILE A 1 83 ? -2.314 2.264 10.898 1.00 97.44 83 ILE A O 1
ATOM 675 N N . GLU A 1 84 ? -3.792 1.567 12.437 1.00 91.50 84 GLU A N 1
ATOM 676 C CA . GLU A 1 84 ? -2.852 0.695 13.162 1.00 91.50 84 GLU A CA 1
ATOM 677 C C . GLU A 1 84 ? -2.795 -0.736 12.592 1.00 91.50 84 GLU A C 1
ATOM 679 O O . GLU A 1 84 ? -1.754 -1.390 12.613 1.00 91.50 84 GLU A O 1
ATOM 684 N N . GLU A 1 85 ? -3.915 -1.232 12.057 1.00 92.69 85 GLU A N 1
ATOM 685 C CA . GLU A 1 85 ? -4.059 -2.629 11.634 1.00 92.69 85 GLU A CA 1
ATOM 686 C C . GLU A 1 85 ? -3.722 -2.811 10.150 1.00 92.69 85 GLU A C 1
ATOM 688 O O . GLU A 1 85 ? -4.486 -2.433 9.248 1.00 92.69 85 GLU A O 1
ATOM 693 N N . GLY A 1 86 ? -2.581 -3.439 9.869 1.00 93.44 86 GLY A N 1
ATOM 694 C CA . GLY A 1 86 ? -2.173 -3.648 8.492 1.00 93.44 86 GLY A CA 1
ATOM 695 C C . GLY A 1 86 ? -0.727 -4.059 8.272 1.00 93.44 86 GLY A C 1
ATOM 696 O O . GLY A 1 86 ? -0.041 -4.566 9.154 1.00 93.44 86 GLY A O 1
ATOM 697 N N . PHE A 1 87 ? -0.293 -3.849 7.035 1.00 95.81 87 PHE A N 1
ATOM 698 C CA . PHE A 1 87 ? 1.050 -4.115 6.548 1.00 95.81 87 PHE A CA 1
ATOM 699 C C . PHE A 1 87 ? 1.506 -2.932 5.699 1.00 95.81 87 PHE A C 1
ATOM 701 O O . PHE A 1 87 ? 0.768 -2.486 4.817 1.00 95.81 87 PHE A O 1
ATOM 708 N N . VAL A 1 88 ? 2.733 -2.475 5.913 1.00 96.69 88 VAL A N 1
ATOM 709 C CA . VAL A 1 88 ? 3.393 -1.500 5.043 1.00 96.69 88 VAL A CA 1
ATOM 710 C C . VAL A 1 88 ? 4.610 -2.175 4.437 1.00 96.69 88 VAL A C 1
ATOM 712 O O . VAL A 1 88 ? 5.382 -2.828 5.135 1.00 96.69 88 VAL A O 1
ATOM 715 N N . GLN A 1 89 ? 4.734 -2.090 3.119 1.00 94.25 89 GLN A N 1
ATOM 716 C CA . GLN A 1 89 ? 5.899 -2.605 2.418 1.00 94.25 89 GLN A CA 1
ATOM 717 C C . GLN A 1 89 ? 7.097 -1.682 2.653 1.00 94.25 89 GLN A C 1
ATOM 719 O O . GLN A 1 89 ? 6.980 -0.473 2.476 1.00 94.25 89 GLN A O 1
ATOM 724 N N . GLU A 1 90 ? 8.243 -2.258 3.007 1.00 91.38 90 GLU A N 1
ATOM 725 C CA . GLU A 1 90 ? 9.483 -1.504 3.193 1.00 91.38 90 GLU A CA 1
ATOM 726 C C . GLU A 1 90 ? 9.980 -0.901 1.870 1.00 91.38 90 GLU A C 1
ATOM 728 O O . GLU A 1 90 ? 9.871 -1.507 0.793 1.00 91.38 90 GLU A O 1
ATOM 733 N N . LEU A 1 91 ? 10.566 0.294 1.958 1.00 87.81 91 LEU A N 1
ATOM 734 C CA . LEU A 1 91 ? 11.344 0.870 0.870 1.00 87.81 91 LEU A CA 1
ATOM 735 C C . LEU A 1 91 ? 12.653 0.071 0.747 1.00 87.81 91 LEU A C 1
ATOM 737 O O . LEU A 1 91 ? 13.378 -0.096 1.724 1.00 87.81 91 LEU A O 1
ATOM 741 N N . GLY A 1 92 ? 12.952 -0.470 -0.432 1.00 78.06 92 GLY A N 1
ATOM 742 C CA . GLY A 1 92 ? 14.098 -1.361 -0.611 1.00 78.06 92 GLY A CA 1
ATOM 743 C C . GLY A 1 92 ? 14.422 -1.615 -2.075 1.00 78.06 92 GLY A C 1
ATOM 744 O O . GLY A 1 92 ? 13.775 -1.065 -2.968 1.00 78.06 92 GLY A O 1
ATOM 745 N N . GLU A 1 93 ? 15.441 -2.438 -2.326 1.00 64.94 93 GLU A N 1
ATOM 746 C CA . GLU A 1 93 ? 15.876 -2.739 -3.689 1.00 64.94 93 GLU A CA 1
ATOM 747 C C . GLU A 1 93 ? 14.750 -3.405 -4.494 1.00 64.94 93 GLU A C 1
ATOM 749 O O . GLU A 1 93 ? 14.216 -4.451 -4.114 1.00 64.94 93 GLU A O 1
ATOM 754 N N . ASN A 1 94 ? 14.414 -2.803 -5.639 1.00 61.97 94 ASN A N 1
ATOM 755 C CA . ASN A 1 94 ? 13.509 -3.389 -6.621 1.00 61.97 94 ASN A CA 1
ATOM 756 C C . ASN A 1 94 ? 14.208 -4.578 -7.290 1.00 61.97 94 ASN A C 1
ATOM 758 O O . ASN A 1 94 ? 14.808 -4.459 -8.359 1.00 61.97 94 ASN A O 1
ATOM 762 N N . VAL A 1 95 ? 14.131 -5.754 -6.669 1.00 65.06 95 VAL A N 1
ATOM 763 C CA . VAL A 1 95 ? 14.241 -6.998 -7.432 1.00 65.06 95 VAL A CA 1
ATOM 764 C C . VAL A 1 95 ? 13.071 -6.985 -8.408 1.00 65.06 95 VAL A C 1
ATOM 766 O O . VAL A 1 95 ? 11.927 -6.862 -7.977 1.00 65.06 95 VAL A O 1
ATOM 769 N N . SER A 1 96 ? 13.336 -7.067 -9.714 1.00 71.19 96 SER A N 1
ATOM 770 C CA . SER A 1 96 ? 12.244 -7.045 -10.687 1.00 71.19 96 SER A CA 1
ATOM 771 C C . SER A 1 96 ? 11.333 -8.249 -10.450 1.00 71.19 96 SER A C 1
ATOM 773 O O . SER A 1 96 ? 11.726 -9.404 -10.631 1.00 71.19 96 SER A O 1
ATOM 775 N N . TRP A 1 97 ? 10.110 -7.967 -10.006 1.00 70.56 97 TRP A N 1
ATOM 776 C CA . TRP A 1 97 ? 9.087 -8.973 -9.726 1.00 70.56 97 TRP A CA 1
ATOM 777 C C . TRP A 1 97 ? 8.268 -9.341 -10.965 1.00 70.56 97 TRP A C 1
ATOM 779 O O . TRP A 1 97 ? 7.367 -10.174 -10.864 1.00 70.56 97 TRP A O 1
ATOM 789 N N . ILE A 1 98 ? 8.533 -8.722 -12.124 1.00 80.88 98 ILE A N 1
ATOM 790 C CA . ILE A 1 98 ? 7.812 -9.027 -13.363 1.00 80.88 98 ILE A CA 1
ATOM 791 C C . ILE A 1 98 ? 8.243 -10.413 -13.848 1.00 80.88 98 ILE A C 1
ATOM 793 O O . ILE A 1 98 ? 9.407 -10.590 -14.212 1.00 80.88 98 ILE A O 1
ATOM 797 N N . PRO A 1 99 ? 7.324 -11.393 -13.911 1.00 84.31 99 PRO A N 1
ATOM 798 C CA . PRO A 1 99 ? 7.690 -12.714 -14.376 1.00 84.31 99 PRO A CA 1
ATOM 799 C C . PRO A 1 99 ? 7.987 -12.702 -15.879 1.00 84.31 99 PRO A C 1
ATOM 801 O O . PRO A 1 99 ? 7.224 -12.140 -16.673 1.00 84.31 99 PRO A O 1
ATOM 804 N N . ASP A 1 100 ? 9.060 -13.374 -16.287 1.00 85.19 100 ASP A N 1
ATOM 805 C CA . ASP A 1 100 ? 9.389 -13.572 -17.694 1.00 85.19 100 ASP A CA 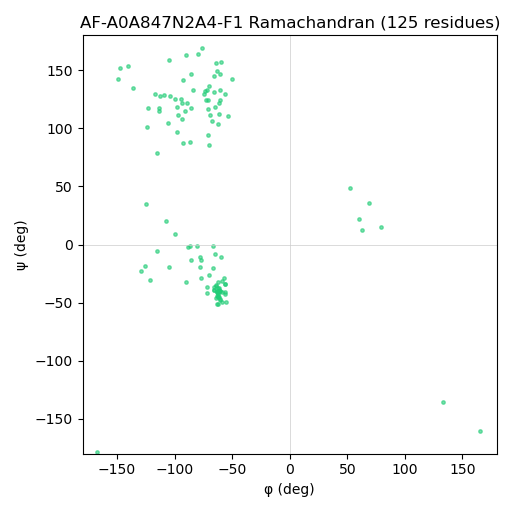1
ATOM 806 C C . ASP A 1 100 ? 8.680 -14.815 -18.238 1.00 85.19 100 ASP A C 1
ATOM 808 O O . ASP A 1 100 ? 9.205 -15.929 -18.268 1.00 85.19 100 ASP A O 1
ATOM 812 N N . PHE A 1 101 ? 7.456 -14.618 -18.721 1.00 86.12 101 PHE A N 1
ATOM 813 C CA . PHE A 1 101 ? 6.646 -15.689 -19.302 1.00 86.12 101 PHE A CA 1
ATOM 814 C C . PHE A 1 101 ? 7.200 -16.273 -20.615 1.00 86.12 101 PHE A C 1
ATOM 816 O O . PHE A 1 101 ? 6.598 -17.203 -21.159 1.00 86.12 101 PHE A O 1
ATOM 823 N N . THR A 1 102 ? 8.329 -15.772 -21.135 1.00 85.94 102 THR A N 1
ATOM 824 C CA . THR A 1 102 ? 9.040 -16.427 -22.244 1.00 85.94 102 THR A CA 1
ATOM 825 C C . THR A 1 102 ? 9.858 -17.636 -21.777 1.00 85.94 102 THR A C 1
ATOM 827 O O . THR A 1 102 ? 10.143 -18.532 -22.576 1.00 85.94 102 THR A O 1
ATOM 830 N N . GLN A 1 103 ? 10.163 -17.717 -20.480 1.00 85.81 103 GLN A N 1
ATOM 831 C CA . GLN A 1 103 ? 10.931 -18.800 -19.874 1.00 85.81 103 GLN A CA 1
ATOM 832 C C . GLN A 1 103 ? 10.038 -19.953 -19.385 1.00 85.81 103 GLN A C 1
ATOM 834 O O . GLN A 1 103 ? 8.819 -19.838 -19.243 1.00 85.81 103 GLN A O 1
ATOM 839 N N . ASP A 1 104 ? 10.652 -21.114 -19.143 1.00 85.75 104 ASP A N 1
ATOM 840 C CA . ASP A 1 104 ? 9.978 -22.245 -18.491 1.00 85.75 104 ASP A CA 1
ATOM 841 C C . ASP A 1 104 ? 9.734 -21.972 -16.997 1.00 85.75 104 ASP A C 1
ATOM 843 O O . ASP A 1 104 ? 8.684 -22.356 -16.478 1.00 85.75 104 ASP A O 1
ATOM 847 N N . ASN A 1 105 ? 10.674 -21.285 -16.329 1.00 86.38 105 ASN A N 1
ATOM 848 C CA . ASN A 1 105 ? 10.474 -20.696 -15.008 1.00 86.38 105 ASN A CA 1
ATOM 849 C C . ASN A 1 105 ? 10.327 -19.183 -15.180 1.00 86.38 105 ASN A C 1
ATOM 851 O O . ASN A 1 105 ? 11.331 -18.519 -15.428 1.00 86.38 105 ASN A O 1
ATOM 855 N N . PRO A 1 106 ? 9.115 -18.623 -15.084 1.00 85.81 106 PRO A N 1
ATOM 856 C CA . PRO A 1 106 ? 8.939 -17.192 -15.265 1.00 85.81 106 PRO A CA 1
ATOM 857 C C . PRO A 1 106 ? 9.353 -16.387 -14.028 1.00 85.81 106 PRO A C 1
ATOM 859 O O . PRO A 1 106 ? 9.436 -15.170 -14.107 1.00 85.81 106 PRO A O 1
ATOM 862 N N . PHE A 1 107 ? 9.611 -17.034 -12.891 1.00 84.50 107 PHE A N 1
ATOM 863 C CA . PHE A 1 107 ? 10.016 -16.377 -11.650 1.00 84.50 107 PHE A CA 1
ATOM 864 C C . PHE A 1 107 ? 11.517 -16.581 -11.397 1.00 84.50 107 PHE A C 1
ATOM 866 O O . PHE A 1 107 ? 12.088 -17.549 -11.907 1.00 84.50 107 PHE A O 1
ATOM 873 N N . PRO A 1 108 ? 12.167 -15.729 -10.581 1.00 77.56 108 PRO A N 1
ATOM 874 C CA . PRO A 1 108 ? 13.567 -15.946 -10.237 1.00 77.56 108 PRO A CA 1
ATOM 875 C C . PRO A 1 108 ? 13.753 -17.295 -9.518 1.00 77.56 108 PRO A C 1
ATOM 877 O O . PRO A 1 108 ? 12.871 -17.745 -8.783 1.00 77.56 108 PRO A O 1
ATOM 880 N N . GLU A 1 109 ? 14.896 -17.955 -9.735 1.00 71.06 109 GLU A N 1
ATOM 881 C CA . GLU A 1 109 ? 15.106 -19.374 -9.382 1.00 71.06 109 GLU A CA 1
ATOM 882 C C . GLU A 1 109 ? 14.869 -19.712 -7.901 1.00 71.06 109 GLU A C 1
ATOM 884 O O . GLU A 1 109 ? 14.454 -20.824 -7.581 1.00 71.06 109 GLU A O 1
ATOM 889 N N . SER A 1 110 ? 15.078 -18.759 -6.989 1.00 76.31 110 SER A N 1
ATOM 890 C CA . SER A 1 110 ? 14.835 -18.938 -5.553 1.00 76.31 110 SER A CA 1
ATOM 891 C C . SER A 1 110 ? 13.355 -18.877 -5.147 1.00 76.31 110 SER A C 1
ATOM 893 O O . SER A 1 110 ? 13.027 -19.266 -4.027 1.00 76.31 110 SER A O 1
ATOM 895 N N . PHE A 1 111 ? 12.458 -18.413 -6.023 1.00 73.25 111 PHE A N 1
ATOM 896 C CA . PHE A 1 111 ? 11.056 -18.130 -5.687 1.00 73.25 111 PHE A CA 1
ATOM 897 C C . PHE A 1 111 ? 10.063 -19.173 -6.201 1.00 73.25 111 PHE A C 1
ATOM 899 O O . PHE A 1 111 ? 8.944 -19.247 -5.693 1.00 73.25 111 PHE A O 1
ATOM 906 N N . ALA A 1 112 ? 10.438 -19.987 -7.191 1.00 80.44 112 ALA A N 1
ATOM 907 C CA . ALA A 1 112 ? 9.548 -21.003 -7.740 1.00 80.44 112 ALA A CA 1
ATOM 908 C C . ALA A 1 112 ? 10.303 -22.232 -8.252 1.00 80.44 112 ALA A C 1
ATOM 910 O O . ALA A 1 112 ? 11.351 -22.126 -8.885 1.00 80.44 112 ALA A O 1
ATOM 911 N N . GLN A 1 113 ? 9.707 -23.408 -8.038 1.00 81.25 113 GLN A N 1
ATOM 912 C CA . GLN A 1 113 ? 10.134 -24.662 -8.653 1.00 81.25 113 GLN A CA 1
ATOM 913 C C . GLN A 1 113 ? 9.166 -25.032 -9.777 1.00 81.25 113 GLN A C 1
ATOM 915 O O . GLN A 1 113 ? 7.953 -25.104 -9.567 1.00 81.25 113 GLN A O 1
ATOM 920 N N . ILE A 1 114 ? 9.695 -25.294 -10.972 1.00 84.75 114 ILE A N 1
ATOM 921 C CA . ILE A 1 114 ? 8.872 -25.720 -12.106 1.00 84.75 114 ILE A CA 1
ATOM 922 C C . ILE A 1 114 ? 8.389 -27.152 -11.877 1.00 84.75 114 ILE A C 1
ATOM 924 O O . ILE A 1 114 ? 9.178 -28.056 -11.600 1.00 84.75 114 ILE A O 1
ATOM 928 N N . LEU A 1 115 ? 7.096 -27.390 -12.091 1.00 86.94 115 LEU A N 1
ATOM 929 C CA . LEU A 1 115 ? 6.542 -28.736 -12.050 1.00 86.94 115 LEU A CA 1
ATOM 930 C C . LEU A 1 115 ? 6.978 -29.541 -13.295 1.00 86.94 115 LEU A C 1
ATOM 932 O O . LEU A 1 115 ? 6.646 -29.141 -1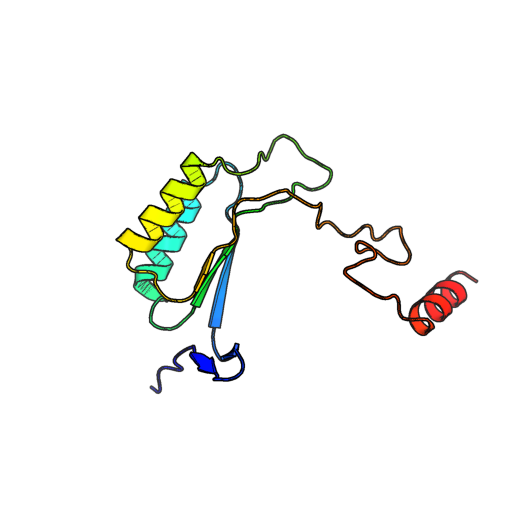4.414 1.00 86.94 115 LEU A O 1
ATOM 936 N N . PRO A 1 116 ? 7.620 -30.719 -13.158 1.00 89.19 116 PRO A N 1
ATOM 937 C CA . PRO A 1 116 ? 8.047 -31.517 -14.314 1.00 89.19 116 PRO A CA 1
ATOM 938 C C . PRO A 1 116 ? 6.905 -31.879 -15.279 1.00 89.19 116 PRO A C 1
ATOM 940 O O . PRO A 1 116 ? 7.096 -31.903 -16.495 1.00 89.19 116 PRO A O 1
ATOM 943 N N . LEU A 1 117 ? 5.695 -32.100 -14.751 1.00 88.69 117 LEU A N 1
ATOM 944 C CA . LEU A 1 117 ? 4.496 -32.373 -15.549 1.00 88.69 117 LEU A CA 1
ATOM 945 C C . LEU A 1 117 ? 4.121 -31.196 -16.465 1.00 88.69 117 LEU A C 1
ATOM 947 O O . LEU A 1 117 ? 3.720 -31.404 -17.609 1.00 88.69 117 LEU A O 1
ATOM 951 N N . PHE A 1 118 ? 4.288 -29.958 -15.992 1.00 86.69 118 PHE A N 1
ATOM 952 C CA . PHE A 1 118 ? 4.020 -28.763 -16.793 1.00 86.69 118 PHE A CA 1
ATOM 953 C C . PHE A 1 118 ? 4.939 -28.699 -18.024 1.00 86.69 118 PHE A C 1
ATOM 955 O O . PHE A 1 118 ? 4.468 -28.439 -19.132 1.00 86.69 118 PHE A O 1
ATOM 962 N N . LEU A 1 119 ? 6.225 -29.039 -17.863 1.00 86.94 119 LEU A N 1
ATOM 963 C CA . LEU A 1 119 ? 7.191 -29.082 -18.969 1.00 86.94 119 LEU A CA 1
ATOM 964 C C . LEU A 1 119 ? 6.826 -30.132 -20.024 1.00 86.94 119 LEU A C 1
ATOM 966 O O . LEU A 1 119 ? 6.951 -29.881 -21.225 1.00 86.94 119 LEU A O 1
ATOM 970 N N . GLN A 1 120 ? 6.355 -31.304 -19.591 1.00 88.94 120 GLN A N 1
ATOM 971 C CA . GLN A 1 120 ? 5.902 -32.355 -20.505 1.00 88.94 120 GLN A CA 1
ATOM 972 C C . GLN A 1 120 ? 4.683 -31.902 -21.319 1.00 88.94 120 GLN A C 1
ATOM 974 O O . GLN A 1 120 ? 4.679 -32.041 -22.545 1.00 88.94 120 GLN A O 1
ATOM 979 N N . LEU A 1 121 ? 3.687 -31.300 -20.659 1.00 87.50 121 LEU A N 1
ATOM 980 C CA . LEU A 1 121 ? 2.491 -30.768 -21.315 1.00 87.50 121 LEU A CA 1
ATOM 981 C C . LEU A 1 121 ? 2.844 -29.684 -22.340 1.00 87.50 121 LEU A C 1
ATOM 983 O O . LEU A 1 121 ? 2.389 -29.769 -23.483 1.00 87.50 121 LEU A O 1
ATOM 987 N N . LYS A 1 122 ? 3.702 -28.719 -21.975 1.00 84.00 122 LYS A N 1
ATOM 988 C CA . LYS A 1 122 ? 4.164 -27.653 -22.879 1.00 84.00 122 LYS A CA 1
ATOM 989 C C . LYS A 1 122 ? 4.776 -28.247 -24.151 1.00 84.00 122 LYS A C 1
ATOM 991 O O . LYS A 1 122 ? 4.342 -27.908 -25.243 1.00 84.00 122 LYS A O 1
ATOM 996 N N . ARG A 1 123 ? 5.696 -29.210 -24.027 1.00 86.69 123 ARG A N 1
ATOM 997 C CA . ARG A 1 123 ? 6.368 -29.864 -25.172 1.00 86.69 123 ARG A CA 1
ATOM 998 C C . ARG A 1 123 ? 5.421 -30.659 -26.076 1.00 86.69 123 ARG A C 1
ATOM 1000 O O . ARG A 1 123 ? 5.634 -30.695 -27.282 1.00 86.69 123 ARG A O 1
ATOM 1007 N N . SER A 1 124 ? 4.390 -31.292 -25.514 1.00 85.31 124 SER A N 1
ATOM 1008 C CA . SER A 1 124 ? 3.420 -32.084 -26.289 1.00 85.31 124 SER A CA 1
ATOM 1009 C C . SER A 1 124 ? 2.499 -31.238 -27.172 1.00 85.31 124 SER A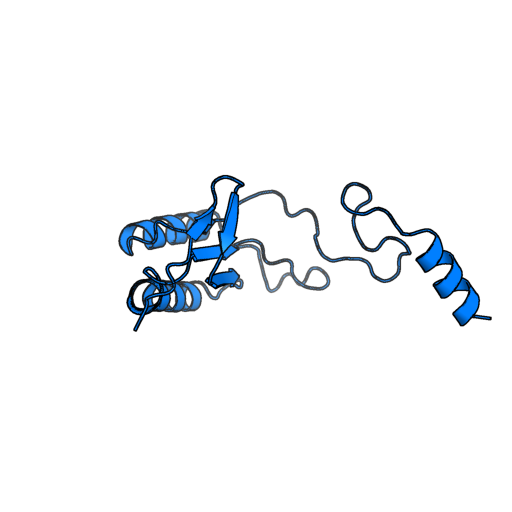 C 1
ATOM 1011 O O . SER A 1 124 ? 2.017 -31.719 -28.190 1.00 85.31 124 SER A O 1
ATOM 1013 N N . ARG A 1 125 ? 2.272 -29.977 -26.790 1.00 72.06 125 ARG A N 1
ATOM 1014 C CA . ARG A 1 125 ? 1.318 -29.062 -27.429 1.00 72.06 125 ARG A CA 1
ATOM 1015 C C . ARG A 1 125 ? 1.898 -28.314 -28.637 1.00 72.06 125 ARG A C 1
ATOM 1017 O O . ARG A 1 125 ? 1.144 -27.705 -29.385 1.00 72.06 125 ARG A O 1
ATOM 1024 N N . PHE A 1 126 ? 3.221 -28.357 -28.801 1.00 58.94 126 PHE A N 1
ATOM 1025 C CA . PHE A 1 126 ? 3.964 -27.785 -29.930 1.00 58.94 126 PHE A CA 1
ATOM 1026 C C . PHE A 1 126 ? 4.515 -28.870 -30.879 1.00 58.94 126 PHE A C 1
ATOM 1028 O O . PHE A 1 126 ? 5.472 -28.618 -31.609 1.00 58.94 126 PHE A O 1
ATOM 1035 N N . ARG A 1 127 ? 3.938 -30.079 -30.838 1.00 53.28 127 ARG A N 1
ATOM 1036 C CA . ARG A 1 127 ? 4.120 -31.125 -31.852 1.00 53.28 127 ARG A CA 1
ATOM 1037 C C . ARG A 1 127 ? 2.929 -31.174 -32.794 1.00 53.28 127 ARG A C 1
ATOM 1039 O O . ARG A 1 127 ? 1.808 -30.897 -32.317 1.00 53.28 127 ARG A O 1
#

Mean predicted aligned error: 6.74 Å

Nearest PDB structures (foldseek):
  5tlc-assembly1_D  TM=5.316E-01  e=5.152E-01  Bacillus subtilis
  7k64-assembly1_D  TM=4.523E-01  e=5.152E-01  Pseudomonas fluorescens Pf0-1
  7k64-assembly2_F  TM=3.672E-01  e=4.504E-01  Pseudomonas fluorescens Pf0-1
  7yo5-assembly1_B  TM=3.925E-01  e=4.817E-01  Homo sapiens
  7jv3-assembly1_B  TM=3.486E-01  e=4.817E-01  Pseudomonas fluorescens Pf0-1

pLDDT: mean 88.65, std 11.47, range [44.16, 98.56]

Secondary structure (DSSP, 8-state):
------EE-TTS-EESEEEEEE--TT-HHHHHHHHHHHHHHTTTTEEEEEE-----GGG-TTSPPPPHHHHHHHHHHHHHTT--SEEEPPP---------TTSSS-S-TTT----HHHHHHHHHHT-

Sequence (127 aa):
TRKLSTQIDALGRLRGMLVRHLVFPQTLEATKEVLTYFARSLKDQAYLSLMVQFEPPKGDARFPPITEEEYEALLLLLEDLEIEEGFVQELGENVSWIPDFTQDNPFPESFAQILPLFLQLKRSRFR

Solvent-accessible surface area (backbone atoms only — not comparable to full-atom values): 7975 Å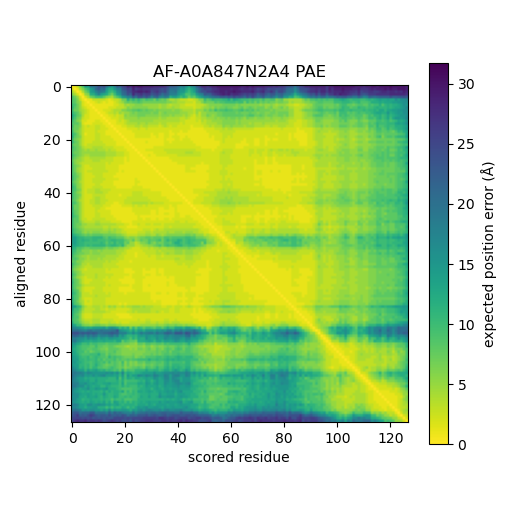² total; per-residue (Å²): 131,85,79,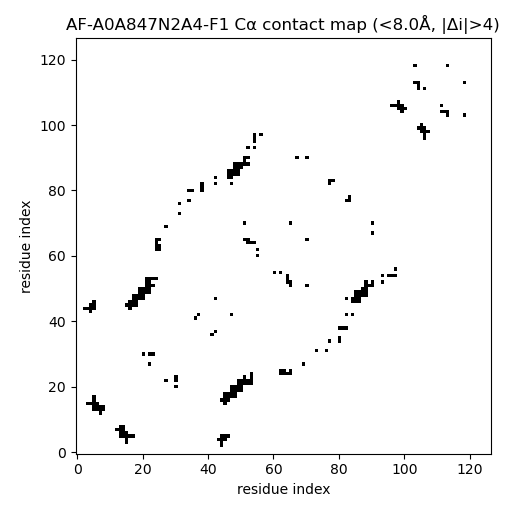68,60,38,44,67,46,99,85,73,48,77,47,76,46,74,47,73,45,72,48,54,56,98,38,64,68,62,47,52,53,51,52,52,49,36,48,75,74,34,56,90,41,29,30,41,31,44,37,54,85,59,82,44,77,94,69,42,76,90,46,52,68,67,48,71,69,59,51,51,54,50,54,53,49,34,58,77,55,69,61,81,61,63,47,75,56,78,89,71,86,82,70,82,80,76,59,45,78,91,46,92,61,32,51,62,78,94,78,53,80,74,58,71,67,57,56,52,53,57,59,60,71,78,104